Protein AF-A0A7W0RFS5-F1 (afdb_monomer_lite)

Radius of gyration: 16.96 Å; chains: 1; bounding box: 31×62×51 Å

Secondary structure (DSSP, 8-state):
---------SSHHHHHHHHHHHHHHHHHHHHH-SSHHHHHHHHHHHHHHHHHHGGG--HHHH-SHHHHHHHHHHHHHHHHHHHTB---TTTTTT-SSPPPEEE-HHHHHHHHHHHHSPP---HHHHHHHHHHHHHPPPHHHHTTPBP-SSEEE-GGG-----

pLDDT: mean 87.1, std 15.2, range [39.38, 97.69]

Foldseek 3Di:
DDPPDPDDPQQVVLVVVCVVCLLVQLLLLCLQQVQLQLSVLLSVLLSLVCSVCVVVDDCVPQPDPLLNSLLSSLVQQVVQLVVLERDCCSQPVPDPDGAAEEDEPVNSVVSNVSSPDDDDDDPSNVVSSVVSNVSRDDNVSSVSYHYPRSYHYDPVPPPDDD

Sequence (162 aa):
MGHDEPSTPHAAPAASWLQTHAGILFAAVRRVVGDSLCAYDLGLELSALIGHRWNSFDPGGDGTRMAWALRLAIQLVDRAAERGAVPTGERCRGAAEPEVRTLSREDLHQLSELARTPLDLDDDAGDALAAMERSAPSPGMLSRLAPSGLVTRLASDVREDG

Structure (mmCIF, N/CA/C/O backbone):
data_AF-A0A7W0RFS5-F1
#
_entry.id   AF-A0A7W0RFS5-F1
#
loop_
_atom_site.group_PDB
_atom_site.id
_atom_site.type_symbol
_atom_site.label_atom_id
_atom_site.label_alt_id
_atom_site.label_comp_id
_atom_site.label_asym_id
_atom_site.label_entity_id
_atom_site.label_seq_id
_atom_site.pdbx_PDB_ins_code
_atom_site.Cartn_x
_atom_site.Cartn_y
_atom_site.Cartn_z
_atom_site.occupancy
_atom_site.B_iso_or_equiv
_atom_site.auth_seq_id
_atom_site.auth_comp_id
_atom_site.auth_asym_id
_atom_site.auth_atom_id
_atom_site.pdbx_PDB_model_num
ATOM 1 N N . MET A 1 1 ? 0.157 -47.269 -6.727 1.00 43.88 1 MET A N 1
ATOM 2 C CA . MET A 1 1 ? 0.357 -46.219 -5.711 1.00 43.88 1 MET A CA 1
ATOM 3 C C . MET A 1 1 ? 1.060 -45.066 -6.403 1.00 43.88 1 MET A C 1
ATOM 5 O O . MET A 1 1 ? 2.274 -45.099 -6.526 1.00 43.88 1 MET A O 1
ATOM 9 N N . GLY A 1 2 ? 0.295 -44.141 -6.980 1.00 40.66 2 GLY A N 1
ATOM 10 C CA . GLY A 1 2 ? 0.827 -42.867 -7.455 1.00 40.66 2 GLY A CA 1
ATOM 11 C C . GLY A 1 2 ? 0.506 -41.849 -6.377 1.00 40.66 2 GLY A C 1
ATOM 12 O O . GLY A 1 2 ? -0.667 -41.577 -6.145 1.00 40.66 2 GLY A O 1
ATOM 13 N N . HIS A 1 3 ? 1.518 -41.393 -5.650 1.00 42.91 3 HIS A N 1
ATOM 14 C CA . HIS A 1 3 ? 1.373 -40.202 -4.831 1.00 42.91 3 HIS A CA 1
ATOM 15 C C . HIS A 1 3 ? 1.473 -39.017 -5.790 1.00 42.91 3 HIS A C 1
ATOM 17 O O . HIS A 1 3 ? 2.563 -38.692 -6.251 1.00 42.91 3 HIS A O 1
ATOM 23 N N . ASP A 1 4 ? 0.327 -38.435 -6.139 1.00 44.56 4 ASP A N 1
ATOM 24 C CA . ASP A 1 4 ? 0.267 -37.063 -6.633 1.00 44.56 4 ASP A CA 1
ATOM 25 C C . ASP A 1 4 ? 0.750 -36.158 -5.491 1.00 44.56 4 ASP A C 1
ATOM 27 O O . ASP A 1 4 ? 0.028 -35.910 -4.522 1.00 44.56 4 ASP A O 1
ATOM 31 N N . GLU A 1 5 ? 2.006 -35.720 -5.562 1.00 45.88 5 GLU A N 1
ATOM 32 C CA . GLU A 1 5 ? 2.457 -34.555 -4.807 1.00 45.88 5 GLU A CA 1
ATOM 33 C C . GLU A 1 5 ? 1.733 -33.316 -5.356 1.00 45.88 5 GLU A C 1
ATOM 35 O O . GLU A 1 5 ? 1.740 -33.091 -6.572 1.00 45.88 5 GLU A O 1
ATOM 40 N N . PRO A 1 6 ? 1.123 -32.472 -4.505 1.00 45.88 6 PRO A N 1
ATOM 41 C CA . PRO A 1 6 ? 0.560 -31.217 -4.966 1.00 45.88 6 PRO A CA 1
ATOM 42 C C . PRO A 1 6 ? 1.703 -30.304 -5.421 1.00 45.88 6 PRO A C 1
ATOM 44 O O . PRO A 1 6 ? 2.452 -29.746 -4.622 1.00 45.88 6 PRO A O 1
ATOM 47 N N . SER A 1 7 ? 1.832 -30.144 -6.735 1.00 42.28 7 SER A N 1
ATOM 48 C CA . SER A 1 7 ? 2.703 -29.141 -7.334 1.00 42.28 7 SER A CA 1
ATOM 49 C C . SER A 1 7 ? 2.193 -27.746 -6.971 1.00 42.28 7 SER A C 1
ATOM 51 O O . SER A 1 7 ? 1.301 -27.214 -7.627 1.00 42.28 7 SER A O 1
ATOM 53 N N . THR A 1 8 ? 2.793 -27.106 -5.971 1.00 51.19 8 THR A N 1
ATOM 54 C CA . THR A 1 8 ? 2.682 -25.650 -5.789 1.00 51.19 8 THR A CA 1
ATOM 55 C C . THR A 1 8 ? 4.029 -24.960 -6.001 1.00 51.19 8 THR A C 1
ATOM 57 O O . THR A 1 8 ? 4.718 -24.676 -5.023 1.00 51.19 8 THR A O 1
ATOM 60 N N . PRO A 1 9 ? 4.410 -24.617 -7.251 1.00 44.81 9 PRO A N 1
ATOM 61 C CA . PRO A 1 9 ? 5.601 -23.817 -7.522 1.00 44.81 9 PRO A CA 1
ATOM 62 C C . PRO A 1 9 ? 5.267 -22.406 -8.055 1.00 44.81 9 PRO A C 1
ATOM 64 O O . PRO A 1 9 ? 5.970 -21.903 -8.927 1.00 44.81 9 PRO A O 1
ATOM 67 N N . HIS A 1 10 ? 4.189 -21.755 -7.591 1.00 49.59 10 HIS A N 1
ATOM 68 C CA . HIS A 1 10 ? 3.750 -20.465 -8.167 1.00 49.59 10 HIS A CA 1
ATOM 69 C C . HIS A 1 10 ? 3.727 -19.256 -7.212 1.00 49.59 10 HIS A C 1
ATOM 71 O O . HIS A 1 10 ? 3.760 -18.127 -7.688 1.00 49.59 10 HIS A O 1
ATOM 77 N N . ALA A 1 11 ? 3.754 -19.457 -5.887 1.00 58.12 11 ALA A N 1
ATOM 78 C CA . ALA A 1 11 ? 3.729 -18.360 -4.901 1.00 58.12 11 ALA A CA 1
ATOM 79 C C . ALA A 1 11 ? 5.119 -17.951 -4.357 1.00 58.12 11 ALA A C 1
ATOM 81 O O . ALA A 1 11 ? 5.292 -16.837 -3.864 1.00 58.12 11 ALA A O 1
ATOM 82 N N . ALA A 1 12 ? 6.127 -18.824 -4.476 1.00 61.94 12 ALA A N 1
ATOM 83 C CA . ALA A 1 12 ? 7.477 -18.596 -3.954 1.00 61.94 12 ALA A CA 1
ATOM 84 C C . ALA A 1 12 ? 8.187 -17.323 -4.481 1.00 61.94 12 ALA A C 1
ATOM 86 O O . ALA A 1 12 ? 8.795 -16.622 -3.666 1.00 61.94 12 ALA A O 1
ATOM 87 N N . PRO A 1 13 ? 8.120 -16.966 -5.786 1.00 82.38 13 PRO A N 1
ATOM 88 C CA . PRO A 1 13 ? 8.848 -15.796 -6.283 1.00 82.38 13 PRO A CA 1
ATOM 89 C C . PRO A 1 13 ? 8.251 -14.471 -5.787 1.00 82.38 13 PRO A C 1
ATOM 91 O O . PRO A 1 13 ? 9.004 -13.557 -5.454 1.00 82.38 13 PRO A O 1
ATOM 94 N N . ALA A 1 14 ? 6.922 -14.380 -5.676 1.00 88.44 14 ALA A N 1
ATOM 95 C CA . ALA A 1 14 ? 6.249 -13.194 -5.151 1.00 88.44 14 ALA A CA 1
ATOM 96 C C . ALA A 1 14 ? 6.569 -12.985 -3.666 1.00 88.44 14 ALA A C 1
ATOM 98 O O . ALA A 1 14 ? 6.932 -11.885 -3.258 1.00 88.44 14 ALA A O 1
ATOM 99 N N . ALA A 1 15 ? 6.488 -14.054 -2.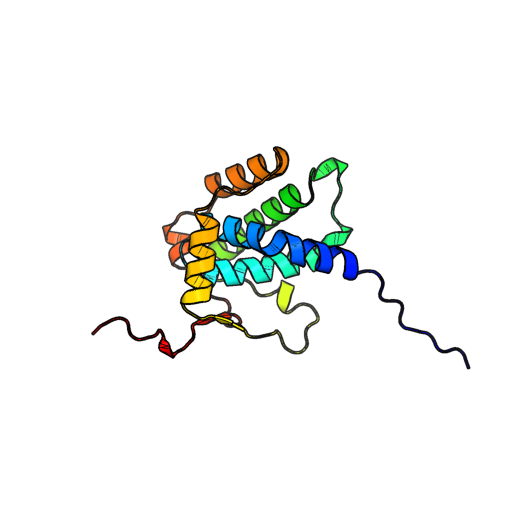866 1.00 89.62 15 ALA A N 1
ATOM 100 C CA . ALA A 1 15 ? 6.757 -13.999 -1.432 1.00 89.62 15 ALA A CA 1
ATOM 101 C C . ALA A 1 15 ? 8.205 -13.585 -1.130 1.00 89.62 15 ALA A C 1
ATOM 103 O O . ALA A 1 15 ? 8.430 -12.708 -0.299 1.00 89.62 15 ALA A O 1
ATOM 104 N N . SER A 1 16 ? 9.179 -14.163 -1.841 1.00 93.81 16 SER A N 1
ATOM 105 C CA . SER A 1 16 ? 10.591 -13.799 -1.683 1.00 93.81 16 SER A CA 1
ATOM 106 C C . SER A 1 16 ? 10.849 -12.342 -2.070 1.00 93.81 16 SER A C 1
ATOM 108 O O . SER A 1 16 ? 11.525 -11.627 -1.335 1.00 93.81 16 SER A O 1
ATOM 110 N N . TRP A 1 17 ? 10.272 -11.873 -3.180 1.00 95.31 17 TRP A N 1
ATOM 111 C CA . TRP A 1 17 ? 10.427 -10.480 -3.589 1.00 95.31 17 TRP A CA 1
ATOM 112 C C . TRP A 1 17 ? 9.781 -9.515 -2.586 1.00 95.31 17 TRP A C 1
ATOM 114 O O . TRP A 1 17 ? 10.408 -8.528 -2.203 1.00 95.31 17 TRP A O 1
ATOM 124 N N . LEU A 1 18 ? 8.571 -9.817 -2.106 1.00 95.38 18 LEU A N 1
ATOM 125 C CA . LEU A 1 18 ? 7.885 -9.015 -1.089 1.00 95.38 18 LEU A CA 1
ATOM 126 C C . LEU A 1 18 ? 8.663 -8.979 0.229 1.00 95.38 18 LEU A C 1
ATOM 128 O O . LEU A 1 18 ? 8.756 -7.919 0.838 1.00 95.38 18 LEU A O 1
ATOM 132 N N . GLN A 1 19 ? 9.281 -10.086 0.645 1.00 93.88 19 GLN A N 1
ATOM 133 C CA . GLN A 1 19 ? 10.103 -10.119 1.856 1.00 93.88 19 GLN A CA 1
ATOM 134 C C . GLN A 1 19 ? 11.272 -9.125 1.793 1.00 93.88 19 GLN A C 1
ATOM 136 O O . GLN A 1 19 ? 11.617 -8.521 2.805 1.00 93.88 19 GLN A O 1
ATOM 141 N N . THR A 1 20 ? 11.853 -8.923 0.610 1.00 95.25 20 THR A N 1
ATOM 142 C CA . THR A 1 20 ? 12.928 -7.945 0.399 1.00 95.25 20 THR A CA 1
ATOM 143 C C . THR A 1 20 ? 12.409 -6.508 0.287 1.00 95.25 20 THR A C 1
ATOM 145 O O . THR A 1 20 ? 13.064 -5.589 0.770 1.00 95.25 20 THR A O 1
ATOM 148 N N . HIS A 1 21 ? 11.242 -6.293 -0.327 1.00 96.00 21 HIS A N 1
ATOM 149 C CA . HIS A 1 21 ? 10.810 -4.959 -0.772 1.00 96.00 21 HIS A CA 1
ATOM 150 C C . HIS A 1 21 ? 9.617 -4.369 -0.004 1.00 96.00 21 HIS A C 1
ATOM 152 O O . HIS A 1 21 ? 9.258 -3.213 -0.235 1.00 96.00 21 HIS A O 1
ATOM 158 N N . ALA A 1 22 ? 9.003 -5.110 0.925 1.00 94.31 22 ALA 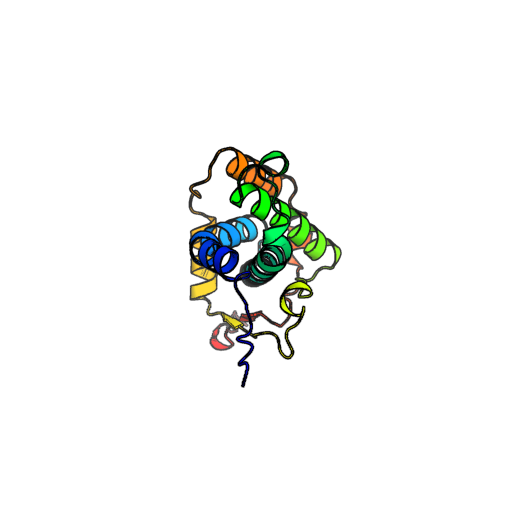A N 1
ATOM 159 C CA . ALA A 1 22 ? 7.819 -4.654 1.658 1.00 94.31 22 ALA A CA 1
ATOM 160 C C . ALA A 1 22 ? 8.051 -3.319 2.379 1.00 94.31 22 ALA A C 1
ATOM 162 O O . ALA A 1 22 ? 7.194 -2.445 2.314 1.00 94.31 22 ALA A O 1
ATOM 163 N N . GLY A 1 23 ? 9.218 -3.114 2.997 1.00 95.19 23 GLY A N 1
ATOM 164 C CA . GLY A 1 23 ? 9.527 -1.854 3.682 1.00 95.19 23 GLY A CA 1
ATOM 165 C C . GLY A 1 23 ? 9.377 -0.631 2.770 1.00 95.19 23 GLY A C 1
ATOM 166 O O . GLY A 1 23 ? 8.728 0.341 3.150 1.00 95.19 23 GLY A O 1
ATOM 167 N N . ILE A 1 24 ? 9.888 -0.713 1.538 1.00 96.06 24 ILE A N 1
ATOM 168 C CA . ILE A 1 24 ? 9.795 0.362 0.538 1.00 96.06 24 ILE A CA 1
ATOM 169 C C . ILE A 1 24 ? 8.333 0.631 0.169 1.00 96.06 24 ILE A C 1
ATOM 171 O O . ILE A 1 24 ? 7.897 1.780 0.158 1.00 96.06 24 ILE A O 1
ATOM 175 N N . LEU A 1 25 ? 7.557 -0.422 -0.093 1.00 97.31 25 LEU A N 1
ATOM 176 C CA . LEU A 1 25 ? 6.148 -0.295 -0.474 1.00 97.31 25 LEU A CA 1
ATOM 177 C C . LEU A 1 25 ? 5.304 0.318 0.650 1.00 97.31 25 LEU A C 1
ATOM 179 O O . LEU A 1 25 ? 4.478 1.196 0.406 1.00 97.31 25 LEU A O 1
ATOM 183 N N . PHE A 1 26 ? 5.534 -0.107 1.891 1.00 97.12 26 PHE A N 1
ATOM 184 C CA . PHE A 1 26 ? 4.831 0.422 3.056 1.00 97.12 26 PHE A CA 1
ATOM 185 C C . PHE A 1 26 ? 5.211 1.884 3.303 1.00 97.12 26 PHE A C 1
ATOM 187 O O . PHE A 1 26 ? 4.339 2.705 3.584 1.00 97.12 26 PHE A O 1
ATOM 194 N N . ALA A 1 27 ? 6.490 2.229 3.144 1.00 96.12 27 ALA A N 1
ATOM 195 C CA . ALA A 1 27 ? 6.973 3.600 3.232 1.00 96.12 27 ALA A CA 1
ATOM 196 C C . ALA A 1 27 ? 6.334 4.499 2.165 1.00 96.12 27 ALA A C 1
ATOM 198 O O . ALA A 1 27 ? 5.836 5.573 2.496 1.00 96.12 27 ALA A O 1
ATOM 199 N N . ALA A 1 28 ? 6.271 4.042 0.911 1.00 96.12 28 ALA A N 1
ATOM 200 C CA . ALA A 1 28 ? 5.619 4.758 -0.183 1.00 96.12 28 ALA A CA 1
ATOM 201 C C . ALA A 1 28 ? 4.133 5.035 0.106 1.00 96.12 28 ALA A C 1
ATOM 203 O O . ALA A 1 28 ? 3.680 6.174 0.002 1.00 96.12 28 ALA A O 1
ATOM 204 N N . VAL A 1 29 ? 3.381 4.026 0.562 1.00 96.75 29 VAL A N 1
ATOM 205 C CA . VAL A 1 29 ? 1.980 4.206 0.989 1.00 96.75 29 VAL A CA 1
ATOM 206 C C . VAL A 1 29 ? 1.882 5.185 2.161 1.00 96.75 29 VAL A C 1
ATOM 208 O O . VAL A 1 29 ? 1.031 6.075 2.164 1.00 96.75 29 VAL A O 1
ATOM 211 N N . ARG A 1 30 ? 2.777 5.078 3.147 1.00 95.81 30 ARG A N 1
ATOM 212 C CA . ARG A 1 30 ? 2.804 5.957 4.321 1.00 95.81 30 ARG A CA 1
ATOM 213 C C . ARG A 1 30 ? 3.095 7.419 3.981 1.00 95.81 30 ARG A C 1
ATOM 215 O O . ARG A 1 30 ? 2.644 8.292 4.721 1.00 95.81 30 ARG A O 1
ATOM 222 N N . ARG A 1 31 ? 3.815 7.710 2.894 1.00 94.06 31 ARG A N 1
ATOM 223 C CA . ARG A 1 31 ? 4.068 9.093 2.454 1.00 94.06 31 ARG A CA 1
ATOM 224 C C . ARG A 1 31 ? 2.801 9.819 2.020 1.00 94.06 31 ARG A C 1
ATOM 226 O O . ARG A 1 31 ? 2.697 11.020 2.249 1.00 94.06 31 ARG A O 1
ATOM 233 N N . VAL A 1 32 ? 1.837 9.103 1.443 1.00 92.44 32 VAL A N 1
ATOM 234 C CA . VAL A 1 32 ? 0.573 9.703 0.988 1.00 92.44 32 VAL A CA 1
ATOM 235 C C . VAL A 1 32 ? -0.554 9.534 2.005 1.00 92.44 32 VAL A C 1
ATOM 237 O O . VAL A 1 32 ? -1.390 10.421 2.152 1.00 92.44 32 VAL A O 1
ATOM 240 N N . VAL A 1 33 ? -0.561 8.439 2.769 1.00 92.81 33 VAL A N 1
ATOM 241 C CA . VAL A 1 33 ? -1.566 8.178 3.807 1.00 92.81 33 VAL A CA 1
ATOM 242 C C . VAL A 1 33 ? -1.087 8.722 5.152 1.00 92.81 33 VAL A C 1
ATOM 244 O O . VAL A 1 33 ? -0.122 8.230 5.733 1.00 92.81 33 VAL A O 1
ATOM 247 N N . GLY A 1 34 ? -1.785 9.738 5.666 1.00 83.31 34 GLY A N 1
ATOM 248 C CA . GLY A 1 34 ? -1.389 10.447 6.888 1.00 83.31 34 GLY A CA 1
ATOM 249 C C . GLY A 1 34 ? -1.415 9.598 8.166 1.00 83.31 34 GLY A C 1
ATOM 250 O O . GLY A 1 34 ? -0.536 9.764 9.015 1.00 83.31 34 GLY A O 1
ATOM 251 N N . ASP A 1 35 ? -2.385 8.690 8.298 1.00 91.44 35 ASP A N 1
ATOM 252 C CA . ASP A 1 35 ? -2.506 7.795 9.452 1.00 91.44 35 ASP A CA 1
ATOM 253 C C . ASP A 1 35 ? -1.643 6.536 9.278 1.00 91.44 35 ASP A C 1
ATOM 255 O O . ASP A 1 35 ? -1.778 5.789 8.307 1.00 91.44 35 ASP A O 1
ATOM 259 N N . SER A 1 36 ? -0.756 6.283 10.243 1.00 92.75 36 SER A N 1
ATOM 260 C CA . SER A 1 36 ? 0.196 5.171 10.164 1.00 92.75 36 SER A CA 1
ATOM 261 C C . SER A 1 36 ? -0.480 3.799 10.227 1.00 92.75 36 SER A C 1
ATOM 263 O O . SER A 1 36 ? 0.041 2.850 9.644 1.00 92.75 36 SER A O 1
ATOM 265 N N . LEU A 1 37 ? -1.623 3.678 10.914 1.00 94.00 37 LEU A N 1
ATOM 266 C CA . LEU A 1 37 ? -2.339 2.407 11.031 1.00 94.00 37 LEU A CA 1
ATOM 267 C C . LEU A 1 37 ? -2.968 2.034 9.682 1.00 94.00 37 LEU A C 1
ATOM 269 O O . LEU A 1 37 ? -2.741 0.934 9.186 1.00 94.00 37 LEU A O 1
ATOM 273 N N . CYS A 1 38 ? -3.671 2.976 9.050 1.00 95.31 38 CYS A N 1
ATOM 274 C CA . CYS A 1 38 ? -4.247 2.800 7.718 1.00 95.31 38 CYS A CA 1
ATOM 275 C C . CYS A 1 38 ? -3.172 2.592 6.647 1.00 95.31 38 CYS A C 1
ATOM 277 O O . CYS A 1 38 ? -3.365 1.782 5.744 1.00 95.31 38 CYS A O 1
ATOM 279 N N . ALA A 1 39 ? -2.030 3.279 6.748 1.00 95.94 39 ALA A N 1
ATOM 280 C CA . ALA A 1 39 ? -0.913 3.083 5.826 1.00 95.94 39 ALA A CA 1
ATOM 281 C C . ALA A 1 39 ? -0.349 1.656 5.892 1.00 95.94 39 ALA A C 1
ATOM 283 O O . ALA A 1 39 ? -0.139 1.029 4.854 1.00 95.94 39 ALA A O 1
ATOM 284 N N . TYR A 1 40 ? -0.140 1.123 7.101 1.00 96.38 40 TYR A N 1
ATOM 285 C CA . TYR A 1 40 ? 0.312 -0.258 7.278 1.00 96.38 40 TYR A CA 1
ATOM 286 C C . TYR A 1 40 ? -0.720 -1.255 6.741 1.00 96.38 40 TYR A C 1
ATOM 288 O O . TYR A 1 40 ? -0.381 -2.213 6.049 1.00 96.38 40 TYR A O 1
ATOM 296 N N . ASP A 1 41 ? -1.994 -1.009 7.038 1.00 96.69 41 ASP A N 1
ATOM 297 C CA . ASP A 1 41 ? -3.102 -1.851 6.603 1.00 96.69 41 ASP A CA 1
ATOM 298 C C . ASP A 1 41 ? -3.218 -1.908 5.068 1.00 96.69 41 ASP A C 1
ATOM 300 O O . ASP A 1 41 ? -3.309 -2.986 4.478 1.00 96.69 41 ASP A O 1
ATOM 304 N N . LEU A 1 42 ? -3.087 -0.756 4.403 1.00 96.75 42 LEU A N 1
ATOM 305 C CA . LEU A 1 42 ? -2.989 -0.663 2.946 1.00 96.75 42 LEU A CA 1
ATOM 306 C C . LEU A 1 42 ? -1.728 -1.334 2.396 1.00 96.75 42 LEU A C 1
ATOM 308 O O . LEU A 1 42 ? -1.794 -1.948 1.336 1.00 96.75 42 LEU A O 1
ATOM 312 N N . GLY A 1 43 ? -0.597 -1.266 3.101 1.00 96.88 43 GLY A N 1
ATOM 313 C CA . GLY A 1 43 ? 0.627 -1.981 2.726 1.00 96.88 43 GLY A CA 1
ATOM 314 C C . GLY A 1 43 ? 0.445 -3.504 2.712 1.00 96.88 43 GLY A C 1
ATOM 315 O O . GLY A 1 43 ? 0.906 -4.186 1.790 1.00 96.88 43 GLY A O 1
ATOM 316 N N . LEU A 1 44 ? -0.285 -4.054 3.687 1.00 95.94 44 LEU A N 1
ATOM 317 C CA . LEU A 1 44 ? -0.638 -5.476 3.705 1.00 95.94 44 LEU A CA 1
ATOM 318 C C . LEU A 1 44 ? -1.598 -5.840 2.568 1.00 95.94 44 LEU A C 1
ATOM 320 O O . LEU A 1 44 ? -1.398 -6.853 1.897 1.00 95.94 44 LEU A O 1
ATOM 324 N N . GLU A 1 45 ? -2.620 -5.021 2.329 1.00 96.69 45 GLU A N 1
ATOM 325 C CA . GLU A 1 45 ? -3.561 -5.247 1.230 1.00 96.69 45 GLU A CA 1
ATOM 326 C C . GLU A 1 45 ? -2.860 -5.154 -0.139 1.00 96.69 45 GLU A C 1
ATOM 328 O O . GLU A 1 45 ? -3.103 -5.978 -1.020 1.00 96.69 45 GLU A O 1
ATOM 333 N N . LEU A 1 46 ? -1.914 -4.224 -0.297 1.00 97.38 46 LEU A N 1
ATOM 334 C CA . LEU A 1 46 ? -1.052 -4.120 -1.473 1.00 97.38 46 LEU A CA 1
ATOM 335 C C . LEU A 1 46 ? -0.189 -5.372 -1.653 1.00 97.38 46 LEU A C 1
ATOM 337 O O . LEU A 1 46 ? -0.069 -5.877 -2.766 1.00 97.38 46 LEU A O 1
ATOM 341 N N . SER A 1 47 ? 0.381 -5.902 -0.571 1.00 96.00 47 SER A N 1
ATOM 342 C CA . SER A 1 47 ? 1.180 -7.133 -0.621 1.00 96.00 47 SER A CA 1
ATOM 343 C C . SER A 1 47 ? 0.342 -8.327 -1.089 1.00 96.00 47 SER A C 1
ATOM 345 O O . SER A 1 47 ? 0.791 -9.103 -1.934 1.00 96.00 47 SER A O 1
ATOM 347 N N . ALA A 1 48 ? -0.901 -8.440 -0.610 1.00 94.25 48 ALA A N 1
ATOM 348 C CA . ALA A 1 48 ? -1.841 -9.455 -1.083 1.00 94.25 48 ALA A CA 1
ATOM 349 C C . ALA A 1 48 ? -2.206 -9.250 -2.563 1.00 94.25 48 ALA A C 1
ATOM 351 O O . ALA A 1 48 ? -2.163 -10.199 -3.346 1.00 94.25 48 ALA A O 1
ATOM 352 N N . LEU A 1 49 ? -2.488 -8.008 -2.972 1.00 95.31 49 LEU A N 1
ATOM 353 C CA . LEU A 1 49 ? -2.784 -7.660 -4.363 1.00 95.31 49 LEU A CA 1
ATOM 354 C C . LEU A 1 49 ? -1.628 -8.026 -5.306 1.00 95.31 49 LEU A C 1
ATOM 356 O O . LEU A 1 49 ? -1.860 -8.591 -6.376 1.00 95.31 49 LEU A O 1
ATOM 360 N N . ILE A 1 50 ? -0.389 -7.730 -4.905 1.00 95.62 50 ILE A N 1
ATOM 361 C CA . ILE A 1 50 ? 0.827 -8.093 -5.642 1.00 95.62 50 ILE A CA 1
ATOM 362 C C . ILE A 1 50 ? 0.939 -9.610 -5.758 1.00 95.62 50 ILE A C 1
ATOM 364 O O . ILE A 1 50 ? 1.172 -10.109 -6.856 1.00 95.62 50 ILE A O 1
ATOM 368 N N . GLY A 1 51 ? 0.727 -10.348 -4.665 1.00 93.31 51 GLY A N 1
ATOM 369 C CA . GLY A 1 51 ? 0.738 -11.811 -4.679 1.00 93.31 51 GLY A CA 1
ATOM 370 C C . GLY A 1 51 ? -0.256 -12.395 -5.687 1.00 93.31 51 GLY A C 1
ATOM 371 O O . GLY A 1 51 ? 0.115 -13.248 -6.491 1.00 93.31 51 GLY A O 1
ATOM 372 N N . HIS A 1 52 ? -1.489 -11.880 -5.713 1.00 91.81 52 HIS A N 1
ATOM 373 C CA . HIS A 1 52 ? -2.530 -12.333 -6.647 1.00 91.81 52 HIS A CA 1
ATOM 374 C C . HIS A 1 52 ? -2.256 -11.952 -8.103 1.00 91.81 52 HIS A C 1
ATOM 376 O O . HIS A 1 52 ? -2.659 -12.676 -9.012 1.00 91.81 52 HIS A O 1
ATOM 382 N N . ARG A 1 53 ? -1.594 -10.816 -8.344 1.00 93.56 53 ARG A N 1
ATOM 383 C CA . ARG A 1 53 ? -1.327 -10.292 -9.695 1.00 93.56 53 ARG A CA 1
ATOM 384 C C . ARG A 1 53 ? 0.093 -10.537 -10.187 1.00 93.56 53 ARG A C 1
ATOM 386 O O . ARG A 1 53 ? 0.439 -10.067 -11.265 1.00 93.56 53 ARG A O 1
ATOM 393 N N . TRP A 1 54 ? 0.906 -11.277 -9.439 1.00 93.94 54 TRP A N 1
ATOM 394 C CA . TRP A 1 54 ? 2.333 -11.443 -9.718 1.00 93.94 54 TRP A CA 1
ATOM 395 C C . TRP A 1 54 ? 2.620 -11.925 -11.145 1.00 93.94 54 TRP A C 1
ATOM 397 O O . TRP A 1 54 ? 3.510 -11.410 -11.815 1.00 93.94 54 TRP A O 1
ATOM 407 N N . ASN A 1 55 ? 1.825 -12.879 -11.632 1.00 92.31 55 ASN A N 1
ATOM 408 C CA . ASN A 1 55 ? 1.992 -13.460 -12.966 1.00 92.31 55 ASN A CA 1
ATOM 409 C C . ASN A 1 55 ? 1.412 -12.593 -14.094 1.00 92.31 55 ASN A C 1
ATOM 411 O O . ASN A 1 55 ? 1.574 -12.932 -15.261 1.00 92.31 55 ASN A O 1
ATOM 415 N N . SER A 1 56 ? 0.722 -11.501 -13.760 1.00 92.19 56 SER A N 1
ATOM 416 C CA . SER A 1 56 ? 0.224 -10.522 -14.729 1.00 92.19 56 SER A CA 1
ATOM 417 C C . SER A 1 56 ? 1.244 -9.430 -15.050 1.00 92.19 56 SER A C 1
ATOM 419 O O . SER A 1 56 ? 0.956 -8.606 -15.909 1.00 92.19 56 SER A O 1
ATOM 421 N N . PHE A 1 57 ? 2.386 -9.393 -14.358 1.00 93.81 57 PHE A N 1
ATOM 422 C CA . PHE A 1 57 ? 3.441 -8.416 -14.613 1.00 93.81 57 PHE A CA 1
ATOM 423 C C . PHE A 1 57 ? 4.066 -8.629 -15.996 1.00 93.81 57 PHE A C 1
ATOM 425 O O . PHE A 1 57 ? 4.580 -9.714 -16.286 1.00 93.81 57 PHE A O 1
ATOM 432 N N . ASP A 1 58 ? 4.074 -7.574 -16.808 1.00 91.88 58 ASP A N 1
ATOM 433 C CA . ASP A 1 58 ? 4.722 -7.542 -18.117 1.00 91.88 58 ASP A CA 1
ATOM 434 C C . ASP A 1 58 ? 5.877 -6.524 -18.119 1.00 91.88 58 ASP A C 1
ATOM 436 O O . ASP A 1 58 ? 5.622 -5.322 -18.163 1.00 91.88 58 ASP A O 1
ATOM 440 N N . PRO A 1 59 ? 7.153 -6.955 -18.147 1.00 86.88 59 PRO A N 1
ATOM 441 C CA . PRO A 1 59 ? 8.296 -6.040 -18.182 1.00 86.88 59 PRO A CA 1
ATOM 442 C C . PRO A 1 59 ? 8.271 -5.042 -19.350 1.00 86.88 59 PRO A C 1
ATOM 444 O O . PRO A 1 59 ? 8.839 -3.959 -19.233 1.00 86.88 59 PRO A O 1
ATOM 447 N N . GLY A 1 60 ? 7.651 -5.402 -20.481 1.00 86.06 60 GLY A N 1
ATOM 448 C CA . GLY A 1 60 ? 7.603 -4.554 -21.673 1.00 86.06 60 GLY A CA 1
ATOM 449 C C . GLY A 1 60 ? 6.606 -3.398 -21.570 1.00 86.06 60 GLY A C 1
ATOM 450 O O . GLY A 1 60 ? 6.811 -2.366 -22.206 1.00 86.06 60 GLY A O 1
ATOM 451 N N . GLY A 1 61 ? 5.544 -3.560 -20.775 1.00 86.38 61 GLY A N 1
ATOM 452 C CA . GLY A 1 61 ? 4.506 -2.545 -20.565 1.00 86.38 61 GLY A CA 1
ATOM 453 C C . GLY A 1 61 ? 4.543 -1.891 -19.184 1.00 86.38 61 GLY A C 1
ATOM 454 O O . GLY A 1 61 ? 4.212 -0.715 -19.043 1.00 86.38 61 GLY A O 1
ATOM 455 N N . ASP A 1 62 ? 4.971 -2.634 -18.166 1.00 88.62 62 ASP A N 1
ATOM 456 C CA . ASP A 1 62 ? 4.940 -2.216 -16.769 1.00 88.62 62 ASP A CA 1
ATOM 457 C C . ASP A 1 62 ? 6.282 -1.652 -16.269 1.00 88.62 62 ASP A C 1
ATOM 459 O O . ASP A 1 62 ? 6.317 -1.039 -15.199 1.00 88.62 62 ASP A O 1
ATOM 463 N N . GLY A 1 63 ? 7.378 -1.803 -17.017 1.00 90.44 63 GLY A N 1
ATOM 464 C CA . GLY A 1 63 ? 8.713 -1.389 -16.575 1.00 90.44 63 GLY A CA 1
ATOM 465 C C . GLY A 1 63 ? 9.233 -2.278 -15.443 1.00 90.44 63 GLY A C 1
ATOM 466 O O . GLY A 1 63 ? 9.146 -3.507 -15.516 1.00 90.44 63 GLY A O 1
ATOM 467 N N . THR A 1 64 ? 9.788 -1.688 -14.382 1.00 94.94 64 THR A N 1
ATOM 468 C CA . THR A 1 64 ? 10.291 -2.465 -13.236 1.00 94.94 64 THR A CA 1
ATOM 469 C C . THR A 1 64 ? 9.161 -2.992 -12.347 1.00 94.94 64 THR A C 1
ATOM 471 O O . THR A 1 64 ? 8.079 -2.412 -12.236 1.00 94.94 64 THR A O 1
ATOM 474 N N . ARG A 1 65 ? 9.410 -4.109 -11.647 1.00 95.69 65 ARG A N 1
ATOM 475 C CA . ARG A 1 65 ? 8.434 -4.673 -10.693 1.00 95.69 65 ARG A CA 1
ATOM 476 C C . ARG A 1 65 ? 8.077 -3.698 -9.577 1.00 95.69 65 ARG A C 1
ATOM 478 O O . ARG A 1 65 ? 6.943 -3.705 -9.107 1.00 95.69 65 ARG A O 1
ATOM 485 N N . MET A 1 66 ? 9.037 -2.875 -9.155 1.00 97.31 66 MET A N 1
ATOM 486 C CA . MET A 1 66 ? 8.791 -1.849 -8.151 1.00 97.31 66 MET A CA 1
ATOM 487 C C . MET A 1 66 ? 7.873 -0.756 -8.709 1.00 97.31 66 MET A C 1
ATOM 489 O O . MET A 1 66 ? 6.874 -0.431 -8.071 1.00 97.31 66 MET A O 1
ATOM 493 N N . ALA A 1 67 ? 8.133 -0.258 -9.923 1.00 96.69 67 ALA A N 1
ATOM 494 C CA . ALA A 1 67 ? 7.264 0.718 -10.580 1.00 96.69 67 ALA A CA 1
ATOM 495 C C . ALA A 1 67 ? 5.829 0.191 -10.747 1.00 96.69 67 ALA A C 1
ATOM 497 O O . ALA A 1 67 ? 4.859 0.867 -10.398 1.00 96.69 67 ALA A O 1
ATOM 498 N N . TRP A 1 68 ? 5.685 -1.052 -11.206 1.00 97.56 68 TRP A N 1
ATOM 499 C CA . TRP A 1 68 ? 4.398 -1.740 -11.291 1.00 97.56 68 TRP A CA 1
ATOM 500 C C . TRP A 1 68 ? 3.679 -1.831 -9.936 1.00 97.56 68 TRP A C 1
ATOM 502 O O . TRP A 1 68 ? 2.504 -1.470 -9.829 1.00 97.56 68 TRP A O 1
ATOM 512 N N . ALA A 1 69 ? 4.383 -2.258 -8.883 1.00 97.69 69 ALA A N 1
ATOM 513 C CA . ALA A 1 69 ? 3.832 -2.367 -7.535 1.00 97.69 69 ALA A CA 1
ATOM 514 C C . ALA A 1 69 ? 3.371 -1.006 -6.981 1.00 97.69 69 ALA A C 1
ATOM 516 O O . ALA A 1 69 ? 2.299 -0.916 -6.381 1.00 97.69 69 ALA A O 1
ATOM 517 N N . LEU A 1 70 ? 4.119 0.070 -7.238 1.00 97.62 70 LEU A N 1
ATOM 518 C CA . LEU A 1 70 ? 3.727 1.431 -6.862 1.00 97.62 70 LEU A CA 1
ATOM 519 C C . LEU A 1 70 ? 2.483 1.905 -7.628 1.00 97.62 70 LEU A C 1
ATOM 521 O O . LEU A 1 70 ? 1.596 2.519 -7.041 1.00 97.62 70 LEU A O 1
ATOM 525 N N . ARG A 1 71 ? 2.326 1.547 -8.909 1.00 96.69 71 ARG A N 1
ATOM 526 C CA . ARG A 1 71 ? 1.086 1.840 -9.657 1.00 96.69 71 ARG A CA 1
ATOM 527 C C . ARG A 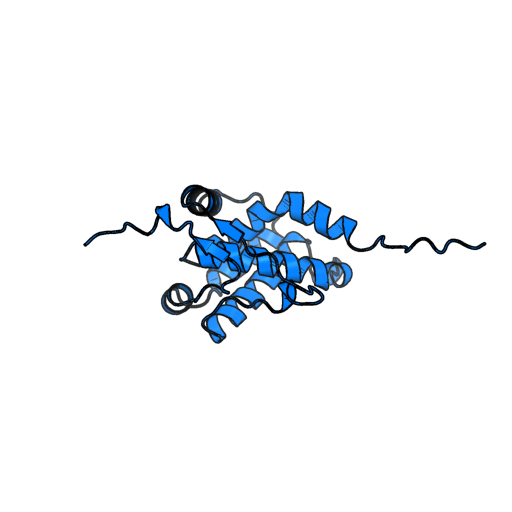1 71 ? -0.121 1.064 -9.131 1.00 96.69 71 ARG A C 1
ATOM 529 O O . ARG A 1 71 ? -1.237 1.585 -9.150 1.00 96.69 71 ARG A O 1
ATOM 536 N N . LEU A 1 72 ? 0.076 -0.160 -8.640 1.00 97.31 72 LEU A N 1
ATOM 537 C CA . LEU A 1 72 ? -0.971 -0.877 -7.907 1.00 97.31 72 LEU A CA 1
ATOM 538 C C . LEU A 1 72 ? -1.312 -0.171 -6.588 1.00 97.31 72 LEU A C 1
ATOM 540 O O . LEU A 1 72 ? -2.491 -0.095 -6.240 1.00 97.31 72 LEU A O 1
ATOM 544 N N . ALA A 1 73 ? -0.314 0.381 -5.892 1.00 97.44 73 ALA A N 1
ATOM 545 C CA . ALA A 1 73 ? -0.517 1.161 -4.673 1.00 97.44 73 ALA A CA 1
ATOM 546 C C . ALA A 1 73 ? -1.387 2.401 -4.927 1.00 97.44 73 ALA A C 1
ATOM 548 O O . ALA A 1 73 ? -2.321 2.635 -4.164 1.00 97.44 73 ALA A O 1
ATOM 549 N N . ILE A 1 74 ? -1.157 3.131 -6.027 1.00 96.38 74 ILE A N 1
ATOM 550 C CA . ILE A 1 74 ? -2.003 4.265 -6.450 1.00 96.38 74 ILE A CA 1
ATOM 551 C C . ILE A 1 74 ? -3.468 3.828 -6.559 1.00 96.38 74 ILE A C 1
ATOM 553 O O . ILE A 1 74 ? -4.329 4.354 -5.859 1.00 96.38 74 ILE A O 1
ATOM 557 N N . GLN A 1 75 ? -3.741 2.792 -7.363 1.00 95.50 75 GLN A N 1
ATOM 558 C CA . GLN A 1 75 ? -5.105 2.283 -7.558 1.00 95.50 75 GLN A CA 1
ATOM 559 C C . GLN A 1 75 ? -5.760 1.841 -6.245 1.00 95.50 75 GLN A C 1
ATOM 561 O O . GLN A 1 75 ? -6.976 1.945 -6.083 1.00 95.50 75 GLN A O 1
ATOM 566 N N . LEU A 1 76 ? -4.973 1.279 -5.328 1.00 96.44 76 LEU A N 1
ATOM 567 C CA . LEU A 1 76 ? -5.463 0.819 -4.038 1.00 96.44 76 LEU A CA 1
ATOM 568 C C . LEU A 1 76 ? -5.820 1.991 -3.117 1.00 96.44 76 LEU A C 1
ATOM 570 O O . LEU A 1 76 ? -6.883 1.965 -2.498 1.00 96.44 76 LEU A O 1
ATOM 574 N N . VAL A 1 77 ? -4.959 3.010 -3.049 1.00 96.00 77 VAL A N 1
ATOM 575 C CA . VAL A 1 77 ? -5.190 4.229 -2.262 1.00 96.00 77 VAL A CA 1
ATOM 576 C C . VAL A 1 77 ? -6.418 4.976 -2.778 1.00 96.00 77 VAL A C 1
ATOM 578 O O . VAL A 1 77 ? -7.259 5.369 -1.970 1.00 96.00 77 VAL A O 1
ATOM 581 N N . ASP A 1 78 ? -6.583 5.091 -4.097 1.00 94.88 78 ASP A N 1
ATOM 582 C CA . ASP A 1 78 ? -7.761 5.721 -4.702 1.00 94.88 78 ASP A CA 1
ATOM 583 C C . ASP A 1 78 ? -9.047 4.983 -4.312 1.00 94.88 78 ASP A C 1
ATOM 585 O O . ASP A 1 78 ? -9.984 5.585 -3.788 1.00 94.88 78 ASP A O 1
ATOM 589 N N . ARG A 1 79 ? -9.068 3.650 -4.448 1.00 94.62 79 ARG A N 1
ATOM 590 C CA . ARG A 1 79 ? -10.221 2.828 -4.037 1.00 94.62 79 ARG A CA 1
ATOM 591 C C . ARG A 1 79 ? -10.528 2.941 -2.548 1.00 94.62 79 ARG A C 1
ATOM 593 O O . ARG A 1 79 ? -11.698 2.903 -2.165 1.00 94.62 79 ARG A O 1
ATOM 600 N N . ALA A 1 80 ? -9.499 3.023 -1.705 1.00 95.25 80 ALA A N 1
ATOM 601 C CA . ALA A 1 80 ? -9.678 3.201 -0.270 1.00 95.25 80 ALA A CA 1
ATOM 602 C C . ALA A 1 80 ? -10.297 4.569 0.031 1.00 95.25 80 ALA A C 1
ATOM 604 O O . ALA A 1 80 ? -11.257 4.653 0.796 1.00 95.25 80 ALA A O 1
ATOM 605 N N . ALA A 1 81 ? -9.804 5.627 -0.616 1.00 93.75 81 ALA A N 1
ATOM 606 C CA . ALA A 1 81 ? -10.315 6.984 -0.464 1.00 93.75 81 ALA A CA 1
ATOM 607 C C . ALA A 1 81 ? -11.765 7.122 -0.952 1.00 93.75 81 ALA A C 1
ATOM 609 O O . ALA A 1 81 ? -12.580 7.726 -0.259 1.00 93.75 81 ALA A O 1
ATOM 610 N N . GLU A 1 82 ? -12.112 6.514 -2.089 1.00 93.06 82 GLU A N 1
ATOM 611 C CA . GLU A 1 82 ? -13.488 6.460 -2.605 1.00 93.06 82 GLU A CA 1
ATOM 612 C C . GLU A 1 82 ? -14.449 5.758 -1.636 1.00 93.06 82 GLU A C 1
ATOM 614 O O . GLU A 1 82 ? -15.604 6.159 -1.494 1.00 93.06 82 GLU A O 1
ATOM 619 N N . ARG A 1 83 ? -13.975 4.709 -0.953 1.00 93.38 83 ARG A N 1
ATOM 620 C CA . ARG A 1 83 ? -14.762 3.953 0.032 1.00 93.38 83 ARG A CA 1
ATOM 621 C C . ARG A 1 83 ? -14.772 4.577 1.425 1.00 93.38 83 ARG A C 1
ATOM 623 O O . ARG A 1 83 ? -15.640 4.232 2.222 1.00 93.38 83 ARG A O 1
ATOM 630 N N . GLY A 1 84 ? -13.803 5.433 1.742 1.00 94.38 84 GLY A N 1
ATOM 631 C CA . GLY A 1 84 ? -13.557 5.924 3.099 1.00 94.38 84 GLY A CA 1
ATOM 632 C C . GLY A 1 84 ? -13.006 4.863 4.062 1.00 94.38 84 GLY A C 1
ATOM 633 O O . GLY A 1 84 ? -13.012 5.080 5.271 1.00 94.38 84 GLY A O 1
ATOM 634 N N . ALA A 1 85 ? -12.539 3.715 3.560 1.00 94.88 85 ALA A N 1
ATOM 635 C CA . ALA A 1 85 ? -12.031 2.616 4.379 1.00 94.88 85 ALA A CA 1
ATOM 636 C C . ALA A 1 85 ? -10.998 1.771 3.626 1.00 94.88 85 ALA A C 1
ATOM 638 O O . ALA A 1 85 ? -11.069 1.630 2.402 1.00 94.88 85 ALA A O 1
ATOM 639 N N . VAL A 1 86 ? -10.067 1.168 4.369 1.00 95.44 86 VAL A N 1
ATOM 640 C CA . VAL A 1 86 ? -9.071 0.245 3.812 1.00 95.44 86 VAL A CA 1
ATOM 641 C C . VAL A 1 86 ? -9.761 -1.036 3.319 1.00 95.44 86 VAL A C 1
ATOM 643 O O . VAL A 1 86 ? -10.459 -1.693 4.098 1.00 95.44 86 VAL A O 1
ATOM 646 N N . PRO A 1 87 ? -9.596 -1.419 2.039 1.00 93.44 87 PRO A N 1
ATOM 647 C CA . PRO A 1 87 ? -10.167 -2.657 1.523 1.00 93.44 87 PRO A CA 1
ATOM 648 C C . PRO A 1 87 ? -9.478 -3.903 2.106 1.00 93.44 87 PRO A C 1
ATOM 650 O O . PRO A 1 87 ? -8.326 -3.867 2.535 1.00 93.44 87 PRO A O 1
ATOM 653 N N . THR A 1 88 ? -10.209 -5.019 2.108 1.00 90.94 88 THR A N 1
ATOM 654 C CA . THR A 1 88 ? -9.743 -6.339 2.585 1.00 90.94 88 THR A CA 1
ATOM 655 C C . THR A 1 88 ? -9.911 -7.450 1.559 1.00 90.94 88 THR A C 1
ATOM 657 O O . THR A 1 88 ? -9.642 -8.616 1.845 1.00 90.94 88 THR A O 1
ATOM 660 N N . GLY A 1 89 ? -10.424 -7.120 0.373 1.00 88.44 89 GLY A N 1
ATOM 661 C CA . GLY A 1 89 ? -10.856 -8.108 -0.608 1.00 88.44 89 GLY A CA 1
ATOM 662 C C . GLY A 1 89 ? -9.729 -9.028 -1.066 1.00 88.44 89 GLY A C 1
ATOM 663 O O . GLY A 1 89 ? -9.980 -10.199 -1.331 1.00 88.44 89 GLY A O 1
ATOM 664 N N . GLU A 1 90 ? -8.498 -8.526 -1.133 1.00 90.75 90 GLU A N 1
ATOM 665 C CA . GLU A 1 90 ? -7.339 -9.291 -1.581 1.00 90.75 90 GLU A CA 1
ATOM 666 C C . GLU A 1 90 ? -6.835 -10.227 -0.479 1.00 90.75 90 GLU A C 1
ATOM 668 O O . GLU A 1 90 ? -6.587 -11.403 -0.749 1.00 90.75 90 GLU A O 1
ATOM 673 N N . ARG A 1 91 ? -6.763 -9.758 0.773 1.00 89.12 91 ARG A N 1
ATOM 674 C CA . ARG A 1 91 ? -6.388 -10.604 1.923 1.00 89.12 91 ARG A CA 1
ATOM 675 C C . ARG A 1 91 ? -7.443 -11.646 2.278 1.00 89.12 91 ARG A C 1
ATOM 677 O O . ARG A 1 91 ? -7.097 -12.740 2.709 1.00 89.12 91 ARG A O 1
ATOM 684 N N . CYS A 1 92 ? -8.718 -11.338 2.066 1.00 88.25 92 CYS A N 1
ATOM 685 C CA . CYS A 1 92 ? -9.811 -12.281 2.291 1.00 88.25 92 CYS A CA 1
ATOM 686 C C . CYS A 1 92 ? -10.001 -13.266 1.125 1.00 88.25 92 CYS A C 1
ATOM 688 O O . CYS A 1 92 ? -10.736 -14.245 1.262 1.00 88.25 92 CYS A O 1
ATOM 690 N N . ARG A 1 93 ? -9.374 -13.042 -0.040 1.00 86.31 93 ARG A N 1
ATOM 691 C CA . ARG A 1 93 ? -9.544 -13.925 -1.200 1.00 86.31 93 ARG A CA 1
ATOM 692 C C . ARG A 1 93 ? -8.866 -15.273 -0.943 1.00 86.31 93 ARG A C 1
ATOM 694 O O . ARG A 1 93 ? -7.649 -15.390 -1.019 1.00 86.31 93 ARG A O 1
ATOM 701 N N . GLY A 1 94 ? -9.680 -16.301 -0.703 1.00 66.56 94 GLY A N 1
ATOM 702 C CA . GLY A 1 94 ? -9.222 -17.683 -0.524 1.00 66.56 94 GLY A CA 1
ATOM 703 C C . GLY A 1 94 ? -8.752 -18.027 0.893 1.00 66.56 94 GLY A C 1
ATOM 704 O O . GLY A 1 94 ? -8.354 -19.165 1.124 1.00 66.56 94 GLY A O 1
ATOM 705 N N . ALA A 1 95 ? -8.832 -17.086 1.838 1.00 73.00 95 ALA A N 1
ATOM 706 C CA . ALA A 1 95 ? -8.583 -17.344 3.252 1.00 73.00 95 ALA A CA 1
ATOM 707 C C . ALA A 1 95 ? -9.896 -17.717 3.954 1.00 73.00 95 ALA A C 1
ATOM 709 O O . ALA A 1 95 ? -10.885 -16.994 3.841 1.00 73.00 95 ALA A O 1
ATOM 710 N N . ALA A 1 96 ? -9.905 -18.835 4.687 1.00 72.69 96 ALA A N 1
ATOM 711 C CA . ALA A 1 96 ? -11.032 -19.183 5.555 1.00 72.69 96 ALA A CA 1
ATOM 712 C C . ALA A 1 96 ? -11.151 -18.189 6.724 1.00 72.69 96 ALA A C 1
ATOM 714 O O . ALA A 1 96 ? -12.253 -17.783 7.079 1.00 72.69 96 ALA A O 1
ATOM 715 N N . GLU A 1 97 ? -10.006 -17.755 7.260 1.00 79.06 97 GLU A N 1
ATOM 716 C CA . GLU A 1 97 ? -9.897 -16.726 8.292 1.00 79.06 97 GLU A CA 1
ATOM 717 C C . GLU A 1 97 ? -8.700 -15.814 7.965 1.00 79.06 97 GLU A C 1
ATOM 719 O O . GLU A 1 97 ? -7.572 -16.306 7.864 1.00 79.06 97 GLU A O 1
ATOM 724 N N . PRO A 1 98 ? -8.910 -14.506 7.736 1.00 82.00 98 PRO A N 1
ATOM 725 C CA . PRO A 1 98 ? -7.814 -13.570 7.501 1.00 82.00 98 PRO A CA 1
ATOM 726 C C . PRO A 1 98 ? -7.024 -13.303 8.793 1.00 82.00 98 PRO A C 1
ATOM 728 O O . PRO A 1 98 ? -7.606 -13.156 9.867 1.00 82.00 98 PRO A O 1
ATOM 731 N N . GLU A 1 99 ? -5.694 -13.201 8.688 1.00 86.44 99 GLU A N 1
ATOM 732 C CA . GLU A 1 99 ? -4.821 -12.888 9.829 1.00 86.44 99 GLU A CA 1
ATOM 733 C C . GLU A 1 99 ? -5.124 -11.483 10.366 1.00 86.44 99 GLU A C 1
ATOM 735 O O . GLU A 1 99 ? -5.061 -10.492 9.632 1.00 86.44 99 GLU A O 1
ATOM 740 N N . VAL A 1 100 ? -5.417 -11.403 11.665 1.00 89.44 100 VAL A N 1
ATOM 741 C CA . VAL A 1 100 ? -5.536 -10.137 12.390 1.00 89.44 100 VAL A CA 1
ATOM 742 C C . VAL A 1 100 ? -4.184 -9.790 12.999 1.00 89.44 100 VAL A C 1
ATOM 744 O O . VAL A 1 100 ? -3.580 -10.605 13.698 1.00 89.44 100 VAL A O 1
ATOM 747 N N . ARG A 1 101 ? -3.721 -8.561 12.771 1.00 91.50 101 ARG A N 1
ATOM 748 C CA . ARG A 1 101 ? -2.452 -8.056 13.292 1.00 91.50 101 ARG A CA 1
ATOM 749 C C . ARG A 1 101 ? -2.669 -6.885 14.241 1.00 91.50 101 ARG A C 1
ATOM 751 O O . ARG A 1 101 ? -3.357 -5.918 13.923 1.00 91.50 101 ARG A O 1
ATOM 758 N N . THR A 1 102 ? -2.020 -6.950 15.396 1.00 93.94 102 THR A N 1
ATOM 759 C CA . THR A 1 102 ? -1.981 -5.849 16.361 1.00 93.94 102 THR A CA 1
ATOM 760 C C . THR A 1 102 ? -0.611 -5.199 16.308 1.00 93.94 102 THR A C 1
ATOM 762 O O . THR A 1 102 ? 0.396 -5.882 16.475 1.00 93.94 102 THR A O 1
ATOM 765 N N . LEU A 1 103 ? -0.574 -3.892 16.070 1.00 93.69 103 LEU A N 1
ATOM 766 C CA . LEU A 1 103 ? 0.657 -3.114 15.978 1.00 93.69 103 LEU A CA 1
ATOM 767 C C . LEU A 1 103 ? 0.890 -2.319 17.254 1.00 93.69 103 LEU A C 1
ATOM 769 O O . LEU A 1 103 ? -0.039 -1.728 17.814 1.00 93.69 103 LEU A O 1
ATOM 773 N N . SER A 1 104 ? 2.143 -2.271 17.685 1.00 93.94 104 SER A N 1
ATOM 774 C CA . SER A 1 104 ? 2.590 -1.355 18.728 1.00 93.94 104 SER A CA 1
ATOM 775 C C . SER A 1 104 ? 2.767 0.064 18.177 1.00 93.94 104 SER A C 1
ATOM 777 O O . SER A 1 104 ? 2.912 0.275 16.968 1.00 93.94 104 SER A O 1
ATOM 779 N N . ARG A 1 105 ? 2.812 1.063 19.065 1.00 91.56 105 ARG A N 1
ATOM 780 C CA . ARG A 1 105 ? 3.253 2.416 18.701 1.00 91.56 105 ARG A CA 1
ATOM 781 C C . ARG A 1 105 ? 4.640 2.441 18.059 1.00 91.56 105 ARG A C 1
ATOM 783 O O . ARG A 1 105 ? 4.854 3.255 17.165 1.00 91.56 105 ARG A O 1
ATOM 790 N N . GLU A 1 106 ? 5.548 1.564 18.483 1.00 93.56 106 GLU A N 1
ATOM 791 C CA . GLU A 1 106 ? 6.897 1.475 17.917 1.00 93.56 106 GLU A CA 1
ATOM 792 C C . GLU A 1 106 ? 6.857 1.031 16.450 1.00 93.56 106 GLU A C 1
ATOM 794 O O . GLU A 1 106 ? 7.466 1.684 15.610 1.00 93.56 106 GLU A O 1
ATOM 799 N N . ASP A 1 107 ? 6.051 0.021 16.101 1.00 93.38 107 ASP A N 1
ATOM 800 C CA . ASP A 1 107 ? 5.895 -0.421 14.704 1.00 93.38 107 ASP A CA 1
ATOM 801 C C . ASP A 1 107 ? 5.399 0.725 13.805 1.00 93.38 107 ASP A C 1
ATOM 803 O O . ASP A 1 107 ? 5.898 0.960 12.701 1.00 93.38 107 ASP A O 1
ATOM 807 N N . LEU A 1 108 ? 4.416 1.485 14.299 1.00 93.12 108 LEU A N 1
ATOM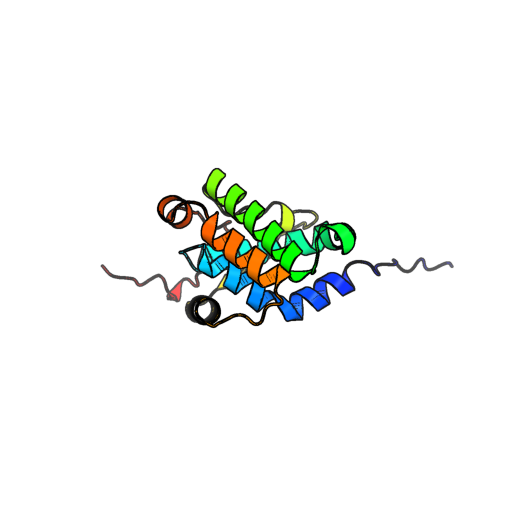 808 C CA . LEU A 1 108 ? 3.857 2.636 13.588 1.00 93.12 108 LEU A CA 1
ATOM 809 C C . LEU A 1 108 ? 4.841 3.808 13.499 1.00 93.12 108 LEU A C 1
ATOM 811 O O . LEU A 1 108 ? 4.827 4.559 12.514 1.00 93.12 108 LEU A O 1
ATOM 815 N N . HIS A 1 109 ? 5.679 3.982 14.520 1.00 93.12 109 HIS A N 1
ATOM 816 C CA . HIS A 1 109 ? 6.735 4.982 14.532 1.00 93.12 109 HIS A CA 1
ATOM 817 C C . HIS A 1 109 ? 7.821 4.631 13.514 1.00 93.12 109 HIS A C 1
ATOM 819 O O . HIS A 1 109 ? 8.112 5.459 12.653 1.00 93.12 109 HIS A O 1
ATOM 825 N N . GLN A 1 110 ? 8.318 3.394 13.519 1.00 94.38 110 GLN A N 1
ATOM 826 C CA . GLN A 1 110 ? 9.307 2.896 12.561 1.00 94.38 110 GLN A CA 1
ATOM 827 C C . GLN A 1 110 ? 8.830 3.028 11.117 1.00 94.38 110 GLN A C 1
ATOM 829 O O . GLN A 1 110 ? 9.580 3.494 10.263 1.00 94.38 110 GLN A O 1
ATOM 834 N N . LEU A 1 111 ? 7.563 2.702 10.841 1.00 94.56 111 LEU A N 1
ATOM 835 C CA . LEU A 1 111 ? 6.976 2.928 9.521 1.00 94.56 111 LEU A CA 1
ATOM 836 C C . LEU A 1 111 ? 7.014 4.414 9.121 1.00 94.56 111 LEU A C 1
ATOM 838 O O . LEU A 1 111 ? 7.298 4.751 7.972 1.00 94.56 111 LEU A O 1
ATOM 842 N N . SER A 1 112 ? 6.724 5.310 10.066 1.00 94.31 112 SER A N 1
ATOM 843 C CA . SER A 1 112 ? 6.728 6.757 9.820 1.00 94.31 112 SER A CA 1
ATOM 844 C C . SER A 1 112 ? 8.141 7.294 9.589 1.00 94.31 112 SER A C 1
ATOM 846 O O . SER A 1 112 ? 8.327 8.147 8.725 1.00 94.31 112 SER A O 1
ATOM 848 N N . GLU A 1 113 ? 9.130 6.789 10.326 1.00 95.12 113 GLU A N 1
ATOM 849 C CA . GLU A 1 113 ? 10.543 7.108 10.107 1.00 95.12 113 GLU A CA 1
ATOM 850 C C . GLU A 1 113 ? 11.004 6.617 8.736 1.00 95.12 113 GLU A C 1
ATOM 852 O O . GLU A 1 113 ? 11.545 7.397 7.954 1.00 95.12 113 GLU A O 1
ATOM 857 N N . LEU A 1 114 ? 10.697 5.366 8.385 1.00 93.12 114 LEU A N 1
ATOM 858 C CA . LEU A 1 114 ? 11.048 4.799 7.085 1.00 93.12 114 LEU A CA 1
ATOM 859 C C . LEU A 1 114 ? 10.464 5.626 5.930 1.00 93.12 114 LEU A C 1
ATOM 861 O O . LEU A 1 114 ? 11.162 5.916 4.961 1.00 93.12 114 LEU A O 1
ATOM 865 N N . ALA A 1 115 ? 9.221 6.093 6.057 1.00 94.12 115 ALA A N 1
ATOM 866 C CA . ALA A 1 115 ? 8.587 6.956 5.062 1.00 94.12 115 ALA A CA 1
ATOM 867 C C . ALA A 1 115 ? 9.288 8.313 4.872 1.00 94.12 115 ALA A C 1
ATOM 869 O O . ALA A 1 115 ? 9.202 8.887 3.786 1.00 94.12 115 ALA A O 1
ATOM 870 N N . ARG A 1 116 ? 9.990 8.823 5.892 1.00 94.38 116 ARG A N 1
ATOM 871 C CA . ARG A 1 116 ? 10.762 10.079 5.824 1.00 94.38 116 ARG A CA 1
ATOM 872 C C . ARG A 1 116 ? 12.144 9.891 5.208 1.00 94.38 116 ARG A C 1
ATOM 874 O O . ARG A 1 116 ? 12.728 10.862 4.732 1.00 94.38 116 ARG A O 1
ATOM 881 N N . THR A 1 117 ? 12.672 8.669 5.214 1.00 92.44 117 THR A N 1
ATOM 882 C CA . THR A 1 117 ? 13.962 8.376 4.583 1.00 92.44 117 THR A CA 1
ATOM 883 C C . THR A 1 117 ? 13.845 8.385 3.055 1.00 92.44 117 THR A C 1
ATOM 885 O O . THR A 1 117 ? 12.808 7.972 2.520 1.00 92.44 117 THR A O 1
ATOM 888 N N . PRO A 1 118 ? 14.872 8.856 2.321 1.00 92.19 118 PRO A N 1
ATOM 889 C CA . PRO A 1 118 ? 14.963 8.638 0.881 1.00 92.19 118 PRO A CA 1
ATOM 890 C C . PRO A 1 118 ? 14.918 7.138 0.572 1.00 92.19 118 PRO A C 1
ATOM 892 O O . PRO A 1 118 ? 15.625 6.356 1.204 1.00 92.19 118 PRO A O 1
ATOM 895 N N . LEU A 1 119 ? 14.078 6.745 -0.385 1.00 90.56 119 LEU A N 1
ATOM 896 C CA . LEU A 1 119 ? 13.968 5.358 -0.827 1.00 90.56 119 LEU A CA 1
ATOM 897 C C . LEU A 1 119 ? 14.907 5.163 -2.016 1.00 90.56 119 LEU A C 1
ATOM 899 O O . LEU A 1 119 ? 14.914 5.991 -2.924 1.00 90.56 119 LEU A O 1
ATOM 903 N N . ASP A 1 120 ? 15.687 4.086 -1.993 1.00 90.94 120 ASP A N 1
ATOM 904 C CA . ASP A 1 120 ? 16.545 3.691 -3.109 1.00 90.94 120 ASP A CA 1
ATOM 905 C C . ASP A 1 120 ? 15.675 3.055 -4.201 1.00 90.94 120 ASP A C 1
ATOM 907 O O . ASP A 1 120 ? 15.164 1.945 -4.035 1.00 90.94 120 ASP A O 1
ATOM 911 N N . LEU A 1 121 ? 15.416 3.817 -5.263 1.00 94.19 121 LEU A N 1
ATOM 912 C CA . LEU A 1 121 ? 14.516 3.462 -6.356 1.00 94.19 121 LEU A CA 1
ATOM 913 C C . LEU A 1 121 ? 15.213 3.710 -7.692 1.00 94.19 121 LEU A C 1
ATOM 915 O O . LEU A 1 121 ? 15.912 4.708 -7.856 1.00 94.19 121 LEU A O 1
ATOM 919 N N . ASP A 1 122 ? 14.971 2.817 -8.650 1.00 93.44 122 ASP A N 1
ATOM 920 C CA . ASP A 1 122 ? 15.271 3.084 -10.057 1.00 93.44 122 ASP A CA 1
ATOM 921 C C . ASP A 1 122 ? 14.377 4.204 -10.618 1.00 93.44 122 ASP A C 1
ATOM 923 O O . ASP A 1 122 ? 13.368 4.565 -10.008 1.00 93.44 122 ASP A O 1
ATOM 927 N N . ASP A 1 123 ? 14.750 4.757 -11.776 1.00 94.56 123 ASP A N 1
ATOM 928 C CA . ASP A 1 123 ? 14.058 5.902 -12.384 1.00 94.56 123 ASP A CA 1
ATOM 929 C C . ASP A 1 123 ? 12.556 5.629 -12.595 1.00 94.56 123 ASP A C 1
ATOM 931 O O . ASP A 1 123 ? 11.719 6.450 -12.218 1.00 94.56 123 ASP A O 1
ATOM 935 N N . ASP A 1 124 ? 12.194 4.441 -13.098 1.00 94.06 124 ASP A N 1
ATOM 936 C CA . ASP A 1 124 ? 10.795 4.054 -13.331 1.00 94.06 124 ASP A CA 1
ATOM 937 C C . ASP A 1 124 ? 9.982 4.022 -12.024 1.00 94.06 124 ASP A C 1
ATOM 939 O O . ASP A 1 124 ? 8.824 4.456 -11.972 1.00 94.06 124 ASP A O 1
ATOM 943 N N . ALA A 1 125 ? 10.565 3.473 -10.956 1.00 95.31 125 ALA A N 1
ATOM 944 C CA . ALA A 1 125 ? 9.935 3.409 -9.646 1.00 95.31 125 ALA A CA 1
ATOM 945 C C . ALA A 1 125 ? 9.890 4.783 -8.964 1.00 95.31 125 ALA A C 1
ATOM 947 O O . ALA A 1 125 ? 8.897 5.105 -8.307 1.00 95.31 125 ALA A O 1
ATOM 948 N N . GLY A 1 126 ? 10.920 5.608 -9.153 1.00 96.12 126 GLY A N 1
ATOM 949 C CA . GLY A 1 126 ? 10.954 6.999 -8.714 1.00 96.12 126 GLY A CA 1
ATOM 950 C C . GLY A 1 126 ? 9.831 7.817 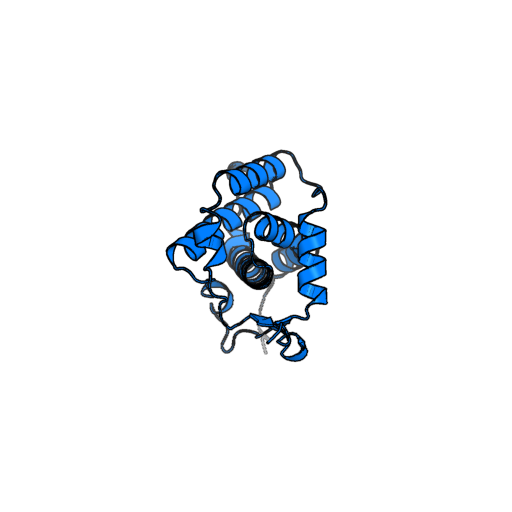-9.349 1.00 96.12 126 GLY A C 1
ATOM 951 O O . GLY A 1 126 ? 9.078 8.486 -8.638 1.00 96.12 126 GLY A O 1
ATOM 952 N N . ASP A 1 127 ? 9.638 7.682 -10.661 1.00 96.12 127 ASP A N 1
ATOM 953 C CA . ASP A 1 127 ? 8.552 8.328 -11.400 1.00 96.12 127 ASP A CA 1
ATOM 954 C C . ASP A 1 127 ? 7.173 7.846 -10.937 1.00 96.12 127 ASP A C 1
ATOM 956 O O . ASP A 1 127 ? 6.246 8.649 -10.776 1.00 96.12 127 ASP A O 1
ATOM 960 N N . ALA A 1 128 ? 7.023 6.544 -10.675 1.00 96.19 128 ALA A N 1
ATOM 961 C CA . ALA A 1 128 ? 5.785 5.984 -10.141 1.00 96.19 128 ALA A CA 1
ATOM 962 C C . ALA A 1 128 ? 5.472 6.512 -8.729 1.00 96.19 128 ALA A C 1
ATOM 964 O O . ALA A 1 128 ? 4.320 6.852 -8.449 1.00 96.19 128 ALA A O 1
ATOM 965 N N . LEU A 1 129 ? 6.476 6.635 -7.855 1.00 96.38 129 LEU A N 1
ATOM 966 C CA . LEU A 1 129 ? 6.309 7.215 -6.522 1.00 96.38 129 LEU A CA 1
ATOM 967 C C . LEU A 1 129 ? 5.959 8.705 -6.599 1.00 96.38 129 LEU A C 1
ATOM 969 O O . LEU A 1 129 ? 5.012 9.151 -5.955 1.00 96.38 129 LEU A O 1
ATOM 973 N N . ALA A 1 130 ? 6.656 9.469 -7.439 1.00 95.94 130 ALA A N 1
ATOM 974 C CA . ALA A 1 130 ? 6.347 10.878 -7.655 1.00 95.94 130 ALA A CA 1
ATOM 975 C C . ALA A 1 130 ? 4.939 11.066 -8.244 1.00 95.94 130 ALA A C 1
ATOM 977 O O . ALA A 1 130 ? 4.245 12.031 -7.921 1.00 95.94 130 ALA A O 1
ATOM 978 N N . ALA A 1 131 ? 4.487 10.156 -9.112 1.00 95.31 131 ALA A N 1
ATOM 979 C CA . ALA A 1 131 ? 3.112 10.143 -9.595 1.00 95.31 131 ALA A CA 1
ATOM 980 C C . ALA A 1 131 ? 2.123 9.884 -8.457 1.00 95.31 131 ALA A C 1
ATOM 982 O O . ALA A 1 131 ? 1.170 10.646 -8.329 1.00 95.31 131 ALA A O 1
ATOM 983 N N . MET A 1 132 ? 2.391 8.891 -7.608 1.00 94.44 132 MET A N 1
ATOM 984 C CA . MET A 1 132 ? 1.576 8.571 -6.438 1.00 94.44 132 MET A CA 1
ATOM 985 C C . MET A 1 132 ? 1.439 9.757 -5.481 1.00 94.44 132 MET A C 1
ATOM 987 O O . MET A 1 132 ? 0.332 10.072 -5.060 1.00 94.44 132 MET A O 1
ATOM 991 N N . GLU A 1 133 ? 2.535 10.450 -5.175 1.00 93.88 133 GLU A N 1
ATOM 992 C CA . GLU A 1 133 ? 2.529 11.628 -4.299 1.00 93.88 133 GLU A CA 1
ATOM 993 C C . GLU A 1 133 ? 1.744 12.803 -4.909 1.00 93.88 133 GLU A C 1
ATOM 995 O O . GLU A 1 133 ? 1.037 13.513 -4.195 1.00 93.88 133 GLU A O 1
ATOM 1000 N N . ARG A 1 134 ? 1.810 12.993 -6.235 1.00 93.88 134 ARG A N 1
ATOM 1001 C CA . ARG A 1 134 ? 1.070 14.055 -6.942 1.00 93.88 134 ARG A CA 1
ATOM 1002 C C . ARG A 1 134 ? -0.410 13.748 -7.139 1.00 93.88 134 ARG A C 1
ATOM 1004 O O . ARG A 1 134 ? -1.213 14.677 -7.163 1.00 93.88 134 ARG A O 1
ATOM 1011 N N . SER A 1 135 ? -0.758 12.483 -7.367 1.00 90.44 135 SER A N 1
ATOM 1012 C CA . SER A 1 135 ? -2.132 12.047 -7.635 1.00 90.44 135 SER A CA 1
ATOM 1013 C C . SER A 1 135 ? -2.870 11.593 -6.383 1.00 90.44 135 SER A C 1
ATOM 1015 O O . SER A 1 135 ? -4.038 11.230 -6.487 1.00 90.44 135 SER A O 1
ATOM 1017 N N . ALA A 1 136 ? -2.204 11.590 -5.224 1.00 90.12 136 ALA A N 1
ATOM 1018 C CA . ALA A 1 136 ? -2.796 11.168 -3.969 1.00 90.12 136 ALA A CA 1
ATOM 1019 C C . ALA A 1 136 ? -4.123 11.904 -3.709 1.00 90.12 136 ALA A C 1
ATOM 1021 O O . ALA A 1 136 ? -4.204 13.128 -3.886 1.00 90.12 136 ALA A O 1
ATOM 1022 N N . PRO A 1 137 ? -5.159 11.189 -3.235 1.00 91.62 137 PRO A N 1
ATOM 1023 C CA . PRO A 1 137 ? -6.380 11.817 -2.760 1.00 91.62 137 PRO A CA 1
ATOM 1024 C C . PRO A 1 137 ? -6.080 12.882 -1.702 1.00 91.62 137 PRO A C 1
ATOM 1026 O O . PRO A 1 137 ? -5.075 12.821 -0.991 1.00 91.62 137 PRO A O 1
ATOM 1029 N N . SER A 1 138 ? -6.972 13.868 -1.576 1.00 90.19 138 SER A N 1
ATOM 1030 C CA . SER A 1 138 ? -6.723 14.993 -0.671 1.00 90.19 138 SER A CA 1
ATOM 1031 C C . SER A 1 138 ? -6.431 14.522 0.767 1.00 90.19 138 SER A C 1
ATOM 1033 O O . SER A 1 138 ? -7.072 13.574 1.242 1.00 90.19 138 SER A O 1
ATOM 1035 N N . PRO A 1 139 ? -5.548 15.211 1.515 1.00 85.50 139 PRO A N 1
ATOM 1036 C CA . PRO A 1 139 ? -5.220 14.829 2.889 1.00 85.50 139 PRO A CA 1
ATOM 1037 C C . PRO A 1 139 ? -6.448 14.695 3.799 1.00 85.50 139 PRO A C 1
ATOM 1039 O O . PRO A 1 139 ? -6.466 13.855 4.691 1.00 85.50 139 PRO A O 1
ATOM 1042 N N . GLY A 1 140 ? -7.498 15.490 3.553 1.00 84.62 140 GLY A N 1
ATOM 1043 C CA . GLY A 1 140 ? -8.758 15.426 4.298 1.00 84.62 140 GLY A CA 1
ATOM 1044 C C . GLY A 1 140 ? -9.605 14.180 4.019 1.00 84.62 140 GLY A C 1
ATOM 1045 O O . GLY A 1 140 ? -10.390 13.787 4.877 1.00 84.62 140 GLY A O 1
ATOM 1046 N N . MET A 1 141 ? -9.465 13.553 2.846 1.00 88.25 141 MET A N 1
ATOM 1047 C CA . MET A 1 141 ? -10.075 12.248 2.568 1.00 88.25 141 MET A CA 1
ATOM 1048 C C . MET A 1 141 ? -9.268 11.133 3.225 1.00 88.25 141 MET A C 1
ATOM 1050 O O . MET A 1 141 ? -9.834 10.273 3.895 1.00 88.25 141 MET A O 1
ATOM 1054 N N . LEU A 1 142 ? -7.941 11.184 3.084 1.00 87.38 142 LEU A N 1
ATOM 1055 C CA . LEU A 1 142 ? -7.051 10.153 3.613 1.00 87.38 142 LEU A CA 1
ATOM 1056 C C . LEU A 1 142 ? -7.003 10.141 5.147 1.00 87.38 142 LEU A C 1
ATOM 1058 O O . LEU A 1 142 ? -6.858 9.077 5.739 1.00 87.38 142 LEU A O 1
ATOM 1062 N N . SER A 1 143 ? -7.189 11.288 5.807 1.00 83.12 143 SER A N 1
ATOM 1063 C CA . SER A 1 143 ? -7.259 11.369 7.274 1.00 83.12 143 SER A CA 1
ATOM 1064 C C . SER A 1 143 ? -8.536 10.778 7.873 1.00 83.12 143 SER A C 1
ATOM 1066 O O . SER A 1 143 ? -8.586 10.530 9.074 1.00 83.12 143 SER A O 1
ATOM 1068 N N . ARG A 1 144 ? -9.571 10.559 7.053 1.00 85.94 144 ARG A N 1
ATOM 1069 C CA . ARG A 1 144 ? -10.854 9.969 7.464 1.00 85.94 144 ARG A CA 1
ATOM 1070 C C . ARG A 1 144 ? -10.962 8.487 7.133 1.00 85.94 144 ARG A C 1
ATOM 1072 O O . ARG A 1 144 ? -12.019 7.905 7.363 1.00 85.94 144 ARG A O 1
ATOM 1079 N N . LEU A 1 145 ? -9.910 7.894 6.569 1.00 92.50 145 LEU A N 1
ATOM 1080 C CA . LEU A 1 145 ? -9.898 6.473 6.268 1.00 92.50 145 LEU A CA 1
ATOM 1081 C C . LEU A 1 145 ? -10.078 5.669 7.551 1.00 92.50 145 LEU A C 1
ATOM 1083 O O . LEU A 1 145 ? -9.336 5.839 8.517 1.00 92.50 145 LEU A O 1
ATOM 1087 N N . ALA A 1 146 ? -11.058 4.775 7.540 1.00 93.19 146 ALA A N 1
ATOM 1088 C CA . ALA A 1 146 ? -11.181 3.761 8.569 1.00 93.19 146 ALA A CA 1
ATOM 1089 C C . ALA A 1 146 ? -10.228 2.587 8.268 1.00 93.19 146 ALA A C 1
ATOM 1091 O O . ALA A 1 146 ? -10.161 2.144 7.113 1.00 93.19 146 ALA A O 1
ATOM 1092 N N . PRO A 1 147 ? -9.522 2.040 9.276 1.00 92.88 147 PRO A N 1
ATOM 1093 C CA . PRO A 1 147 ? -8.806 0.783 9.114 1.00 92.88 147 PRO A CA 1
ATOM 1094 C C . PRO A 1 147 ? -9.794 -0.354 8.830 1.00 92.88 147 PRO A C 1
ATOM 1096 O O . PRO A 1 147 ? -10.977 -0.286 9.163 1.00 92.88 147 PRO A O 1
ATOM 1099 N N . SER A 1 148 ? -9.294 -1.434 8.244 1.00 92.25 148 SER A N 1
ATOM 1100 C CA . SER A 1 148 ? -10.090 -2.589 7.827 1.00 92.25 148 SER A CA 1
ATOM 1101 C C . SER A 1 148 ? -10.701 -3.409 8.968 1.00 92.25 148 SER A C 1
ATOM 1103 O O . SER A 1 148 ? -11.573 -4.244 8.730 1.00 92.25 148 SER A O 1
ATOM 1105 N N . GLY A 1 149 ? -10.197 -3.237 10.191 1.00 90.06 149 GLY A N 1
ATOM 1106 C CA . GLY A 1 149 ? -10.474 -4.120 11.326 1.00 90.06 149 GLY A CA 1
ATOM 1107 C C . GLY A 1 149 ? -9.581 -5.366 11.389 1.00 90.06 149 GLY A C 1
ATOM 1108 O O . GLY A 1 149 ? -9.568 -6.031 12.420 1.00 90.06 149 GLY A O 1
ATOM 1109 N N . LEU A 1 150 ? -8.788 -5.657 10.348 1.00 91.94 150 LEU A N 1
ATOM 1110 C CA . LEU A 1 150 ? -7.753 -6.705 10.377 1.00 91.94 150 LEU A CA 1
ATOM 1111 C C . LEU A 1 150 ? -6.432 -6.203 10.959 1.00 91.94 150 LEU A C 1
ATOM 1113 O O . LEU A 1 150 ? -5.584 -6.998 11.353 1.00 91.94 150 LEU A O 1
ATOM 1117 N N . VAL A 1 151 ? -6.254 -4.886 11.028 1.00 92.69 151 VAL A N 1
ATOM 1118 C CA . VAL A 1 151 ? -5.113 -4.259 11.686 1.00 92.69 151 VAL A CA 1
ATOM 1119 C C . VAL A 1 151 ? -5.629 -3.366 12.799 1.00 92.69 151 VAL A C 1
ATOM 1121 O O . VAL A 1 151 ? -6.461 -2.486 12.577 1.00 92.69 151 VAL A O 1
ATOM 1124 N N . THR A 1 152 ? -5.138 -3.600 14.010 1.00 92.25 152 THR A N 1
ATOM 1125 C CA . THR A 1 152 ? -5.512 -2.830 15.199 1.00 92.25 152 THR A CA 1
ATOM 1126 C C . THR A 1 152 ? -4.271 -2.299 15.903 1.00 92.25 152 THR A C 1
ATOM 1128 O O . THR A 1 152 ? -3.154 -2.763 15.673 1.00 92.25 152 THR A O 1
ATOM 1131 N N . ARG A 1 153 ? -4.454 -1.283 16.747 1.00 88.00 153 ARG A N 1
ATOM 1132 C CA . ARG A 1 153 ? -3.390 -0.732 17.590 1.00 88.00 153 ARG A CA 1
ATOM 1133 C C . ARG A 1 153 ? -3.430 -1.415 18.958 1.00 88.00 153 ARG A C 1
ATOM 1135 O O . ARG A 1 153 ? -4.514 -1.714 19.460 1.00 88.00 153 ARG A O 1
ATOM 1142 N N . LEU A 1 154 ? -2.272 -1.665 19.563 1.00 85.62 154 LEU A N 1
ATOM 1143 C CA . LEU A 1 154 ? -2.187 -2.257 20.896 1.00 85.62 154 LEU A CA 1
ATOM 1144 C C . LEU A 1 154 ? -2.911 -1.366 21.920 1.00 85.62 154 LEU A C 1
ATOM 1146 O O . LEU A 1 154 ? -2.655 -0.168 22.010 1.00 85.62 154 LEU A O 1
ATOM 1150 N N . ALA A 1 155 ? -3.811 -1.954 22.714 1.00 68.44 155 ALA A N 1
ATOM 1151 C CA . ALA A 1 155 ? -4.696 -1.216 23.625 1.00 68.44 155 ALA A CA 1
ATOM 1152 C C . ALA A 1 155 ? -3.955 -0.374 24.686 1.00 68.44 155 ALA A C 1
ATOM 1154 O O . ALA A 1 155 ? -4.497 0.610 25.187 1.00 68.44 155 ALA A O 1
ATOM 1155 N N . SER A 1 156 ? -2.706 -0.727 25.006 1.00 60.12 156 SER A N 1
ATOM 1156 C CA . SER A 1 156 ? -1.833 0.014 25.927 1.00 60.12 156 SER A CA 1
ATOM 1157 C C . SER A 1 156 ? -1.518 1.444 25.460 1.00 60.12 156 SER A C 1
ATOM 1159 O O . SER A 1 156 ? -1.120 2.266 26.281 1.00 60.12 156 SER A O 1
ATOM 1161 N N . ASP A 1 157 ? -1.735 1.743 24.174 1.00 52.84 157 ASP A N 1
ATOM 1162 C CA . ASP A 1 157 ? -1.513 3.053 23.551 1.00 52.84 157 ASP A CA 1
ATOM 1163 C C . ASP A 1 157 ? -2.787 3.927 23.479 1.00 52.84 157 ASP A C 1
ATOM 1165 O O . ASP A 1 157 ? -2.756 5.006 22.899 1.00 52.84 157 ASP A O 1
ATOM 1169 N N . VAL A 1 158 ? -3.917 3.509 24.077 1.00 53.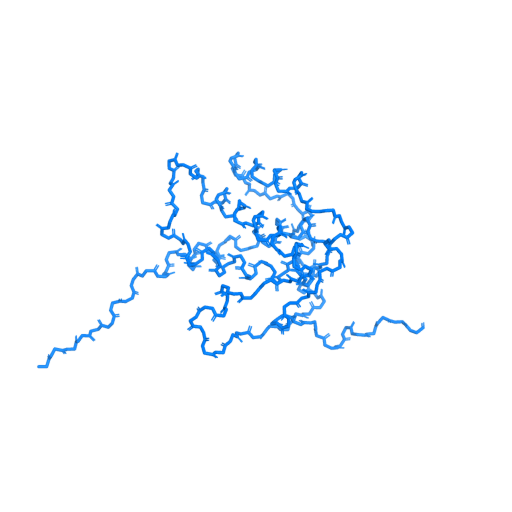41 158 VAL A N 1
ATOM 1170 C CA . VAL A 1 158 ? -5.191 4.278 24.086 1.00 53.41 158 VAL A CA 1
ATOM 1171 C C . VAL A 1 158 ? -5.224 5.364 25.180 1.00 53.41 158 VAL A C 1
ATOM 1173 O O . VAL A 1 158 ? -6.248 5.997 25.422 1.00 53.41 158 VAL A O 1
ATOM 1176 N N . ARG A 1 159 ? -4.102 5.633 25.855 1.00 50.22 159 ARG A N 1
ATOM 1177 C CA . ARG A 1 159 ? -3.982 6.810 26.727 1.00 50.22 159 ARG A CA 1
ATOM 1178 C C . ARG A 1 159 ? -3.419 7.989 25.943 1.00 50.22 159 ARG A C 1
ATOM 1180 O O . ARG A 1 159 ? -2.242 8.302 26.068 1.00 50.22 159 ARG A O 1
ATOM 1187 N N . GLU A 1 160 ? -4.286 8.644 25.182 1.00 46.31 160 GLU A N 1
ATOM 1188 C CA . GLU A 1 160 ? -4.153 10.076 24.913 1.00 46.31 160 GLU A CA 1
ATOM 1189 C C . GLU A 1 160 ? -5.322 10.788 25.608 1.00 46.31 160 GLU A C 1
ATOM 1191 O O . GLU A 1 160 ? -6.473 10.679 25.196 1.00 46.31 160 GLU A O 1
ATOM 1196 N N . ASP A 1 161 ? -4.961 11.377 26.751 1.00 40.53 161 ASP A N 1
ATOM 1197 C CA . ASP A 1 161 ? -5.442 12.612 27.375 1.00 40.53 161 ASP A CA 1
ATOM 1198 C C . ASP A 1 161 ? -6.950 12.846 27.584 1.00 40.53 161 ASP A C 1
ATOM 1200 O O . ASP A 1 161 ? -7.747 12.995 26.658 1.00 40.53 161 ASP A O 1
ATOM 1204 N N . GLY A 1 162 ? -7.311 12.949 28.870 1.00 39.38 162 GLY A N 1
ATOM 1205 C CA . GLY A 1 162 ? -8.490 13.694 29.317 1.00 39.38 162 GLY A CA 1
ATOM 1206 C C . GLY A 1 162 ? -8.241 15.196 29.368 1.00 39.38 162 GLY A C 1
ATOM 1207 O O . GLY A 1 162 ? -7.072 15.619 29.229 1.00 39.38 162 GLY A O 1
#